Protein AF-A0A356YT52-F1 (afdb_monomer_lite)

pLDDT: mean 81.96, std 12.25, range [42.03, 93.88]

Structure (mmCIF, N/CA/C/O backbone):
data_AF-A0A356YT52-F1
#
_entry.id   AF-A0A356YT52-F1
#
loop_
_atom_site.group_PDB
_atom_site.id
_atom_site.type_symbol
_atom_site.label_atom_id
_atom_site.label_alt_id
_atom_site.label_comp_id
_atom_site.label_asym_id
_atom_site.label_entity_id
_atom_site.label_seq_id
_atom_site.pdbx_PDB_ins_code
_atom_site.Cartn_x
_atom_site.Cartn_y
_atom_site.Cartn_z
_atom_site.occupancy
_atom_site.B_iso_or_equiv
_atom_site.auth_seq_id
_atom_site.auth_comp_id
_atom_site.auth_asym_id
_atom_site.auth_atom_id
_atom_site.pdbx_PDB_model_num
ATOM 1 N N . MET A 1 1 ? 28.378 4.889 -8.875 1.00 49.50 1 MET A N 1
ATOM 2 C CA . MET A 1 1 ? 27.540 5.429 -9.969 1.00 49.50 1 MET A CA 1
ATOM 3 C C . MET A 1 1 ? 26.083 5.187 -9.619 1.00 49.50 1 MET A C 1
ATOM 5 O O . MET A 1 1 ? 25.750 4.057 -9.292 1.00 49.50 1 MET A O 1
ATOM 9 N N . VAL A 1 2 ? 25.239 6.220 -9.648 1.00 62.56 2 VAL A N 1
ATOM 10 C CA . VAL A 1 2 ? 23.780 6.068 -9.522 1.00 62.56 2 VAL A CA 1
ATOM 11 C C . VAL A 1 2 ? 23.253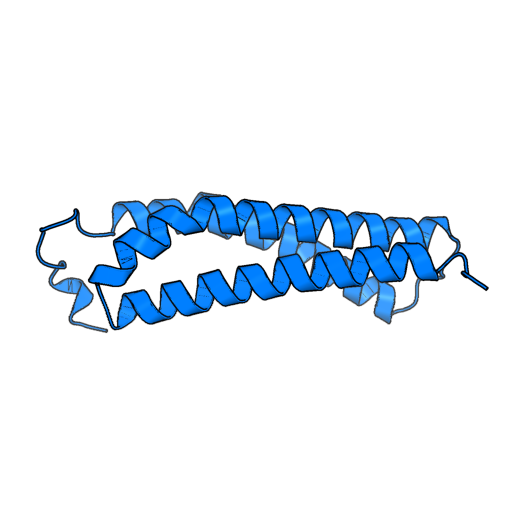 5.725 -10.914 1.00 62.56 2 VAL A C 1
ATOM 13 O O . VAL A 1 2 ? 23.441 6.507 -11.842 1.00 62.56 2 VAL A O 1
ATOM 16 N N . THR A 1 3 ? 22.663 4.545 -11.094 1.00 76.00 3 THR A N 1
ATOM 17 C CA . THR A 1 3 ? 22.051 4.162 -12.379 1.00 76.00 3 THR A CA 1
ATOM 18 C C . THR A 1 3 ? 20.643 4.745 -12.482 1.00 76.00 3 THR A C 1
ATOM 20 O O . THR A 1 3 ? 20.014 5.025 -11.459 1.00 76.00 3 THR A O 1
ATOM 23 N N . VAL A 1 4 ? 20.099 4.872 -13.700 1.00 77.06 4 VAL A N 1
ATOM 24 C CA . VAL A 1 4 ? 18.727 5.381 -13.927 1.00 77.06 4 VAL A CA 1
ATOM 25 C C . VAL A 1 4 ? 17.658 4.572 -13.168 1.00 77.06 4 VAL A C 1
ATOM 27 O O . VAL A 1 4 ? 16.593 5.080 -12.837 1.00 77.06 4 VAL A O 1
ATOM 30 N N . TYR A 1 5 ? 17.979 3.327 -12.806 1.00 80.12 5 TYR A N 1
ATOM 31 C CA . TYR A 1 5 ? 17.117 2.419 -12.051 1.00 80.12 5 TYR A CA 1
ATOM 32 C C . TYR A 1 5 ? 17.222 2.568 -10.526 1.00 80.12 5 TYR A C 1
ATOM 34 O O . TYR A 1 5 ? 16.339 2.093 -9.811 1.00 80.12 5 TYR A O 1
ATOM 42 N N . THR A 1 6 ? 18.265 3.235 -10.020 1.00 84.69 6 THR A N 1
ATOM 43 C CA . THR A 1 6 ? 18.532 3.353 -8.575 1.00 84.69 6 THR A CA 1
ATOM 44 C C . THR A 1 6 ? 17.498 4.247 -7.886 1.00 84.69 6 THR A C 1
ATOM 46 O O . THR A 1 6 ? 16.964 3.881 -6.843 1.00 84.69 6 THR A O 1
ATOM 49 N N . LEU A 1 7 ? 17.164 5.397 -8.484 1.00 86.00 7 LEU A N 1
ATOM 50 C CA . LEU A 1 7 ? 16.197 6.344 -7.915 1.00 86.00 7 LEU A CA 1
ATOM 51 C C . LEU A 1 7 ? 14.774 5.766 -7.831 1.00 86.00 7 LEU A C 1
ATOM 53 O O . LEU A 1 7 ? 14.211 5.767 -6.733 1.00 86.00 7 LEU A O 1
ATOM 57 N N . PRO A 1 8 ? 14.189 5.209 -8.913 1.00 85.94 8 PRO A N 1
ATOM 58 C CA . PRO A 1 8 ? 12.884 4.568 -8.807 1.00 85.94 8 PRO A CA 1
ATOM 59 C C . PRO A 1 8 ? 12.907 3.373 -7.848 1.00 85.94 8 PRO A C 1
ATOM 61 O O . PRO A 1 8 ? 11.927 3.160 -7.144 1.00 85.94 8 PRO A O 1
ATOM 64 N N . GLY A 1 9 ? 14.025 2.639 -7.750 1.00 87.12 9 GLY A N 1
ATOM 65 C CA . GLY A 1 9 ? 14.193 1.557 -6.776 1.00 87.12 9 GLY A CA 1
ATOM 66 C C . GLY A 1 9 ? 14.139 2.020 -5.320 1.00 87.12 9 GLY A C 1
ATOM 67 O O . GLY A 1 9 ? 13.452 1.395 -4.512 1.00 87.12 9 GLY A O 1
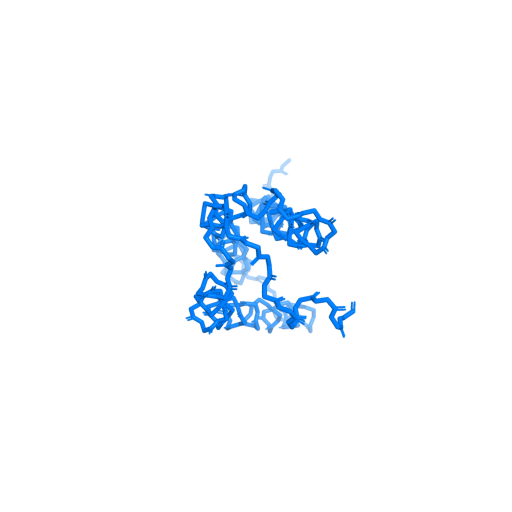ATOM 68 N N . LEU A 1 10 ? 14.784 3.141 -4.988 1.00 91.44 10 LEU A N 1
ATOM 69 C CA . LEU A 1 10 ? 14.710 3.735 -3.648 1.00 91.44 10 LEU A CA 1
ATOM 70 C C . LEU A 1 10 ? 13.289 4.191 -3.311 1.00 91.44 10 LEU A C 1
ATOM 72 O O . LEU A 1 10 ? 12.761 3.827 -2.261 1.00 91.44 10 LEU A O 1
ATOM 76 N N . PHE A 1 11 ? 12.638 4.928 -4.216 1.00 91.75 11 PHE A N 1
ATOM 77 C CA . PHE A 1 11 ? 11.241 5.328 -4.026 1.00 91.75 11 PHE A CA 1
ATOM 78 C C . PHE A 1 11 ? 10.313 4.120 -3.904 1.00 91.75 11 PHE A C 1
ATOM 80 O O . PHE A 1 11 ? 9.388 4.131 -3.095 1.00 91.75 11 PHE A O 1
ATOM 87 N N . HIS A 1 12 ? 10.578 3.055 -4.658 1.00 91.19 12 HIS A N 1
ATOM 88 C CA . HIS A 1 12 ? 9.804 1.829 -4.575 1.00 91.19 12 HIS A CA 1
ATOM 89 C C . HIS A 1 12 ? 9.939 1.161 -3.202 1.00 91.19 12 HIS A C 1
ATOM 91 O O . HIS A 1 12 ? 8.928 0.825 -2.591 1.00 91.19 12 HIS A O 1
ATOM 97 N N . LEU A 1 13 ? 11.166 1.019 -2.691 1.00 93.50 13 LEU A N 1
ATOM 98 C CA . LEU A 1 13 ? 11.440 0.441 -1.371 1.00 93.50 13 LEU A CA 1
ATOM 99 C C . LEU A 1 13 ? 10.826 1.260 -0.234 1.00 93.50 13 LEU A C 1
ATOM 101 O O . LEU A 1 13 ? 10.224 0.687 0.675 1.00 93.50 13 LEU A O 1
ATOM 105 N N . ILE A 1 14 ? 10.940 2.588 -0.294 1.00 93.31 14 ILE A N 1
ATOM 106 C CA . ILE A 1 14 ? 10.315 3.487 0.685 1.00 93.31 14 ILE A CA 1
ATOM 107 C C . ILE A 1 14 ? 8.794 3.335 0.633 1.00 93.31 14 ILE A C 1
ATOM 109 O O . ILE A 1 14 ? 8.162 3.125 1.666 1.00 93.31 14 ILE A O 1
ATOM 113 N N . GLY A 1 15 ? 8.206 3.382 -0.565 1.00 92.69 15 GLY A N 1
ATOM 114 C CA . GLY A 1 15 ? 6.765 3.239 -0.750 1.00 92.69 15 GLY A CA 1
ATOM 115 C C . GLY A 1 15 ? 6.243 1.902 -0.233 1.00 92.69 15 GLY A C 1
ATOM 116 O O . GLY A 1 15 ? 5.248 1.870 0.489 1.00 92.69 15 GLY A O 1
ATOM 117 N N . LEU A 1 16 ? 6.953 0.813 -0.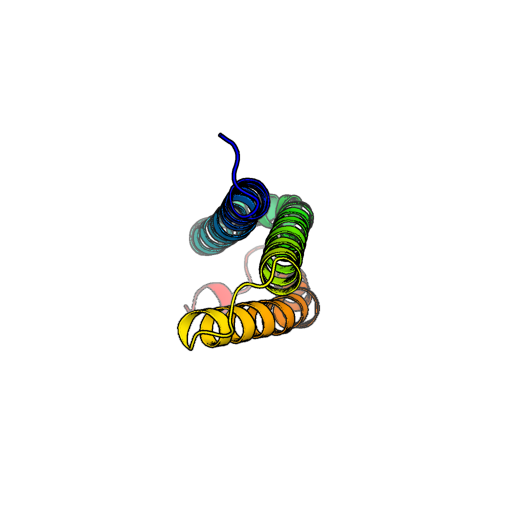541 1.00 91.69 16 LEU A N 1
ATOM 118 C CA . LEU A 1 16 ? 6.641 -0.535 -0.068 1.00 91.69 16 LEU A CA 1
ATOM 119 C C . LEU A 1 16 ? 6.710 -0.621 1.456 1.00 91.69 16 LEU A C 1
ATOM 121 O O . LEU A 1 16 ? 5.777 -1.120 2.080 1.00 91.69 16 LEU A O 1
ATOM 125 N N . SER A 1 17 ? 7.774 -0.090 2.055 1.00 93.88 17 SER A N 1
ATOM 126 C CA . SER A 1 17 ? 7.964 -0.113 3.508 1.00 93.88 17 SER A CA 1
ATOM 127 C C . SER A 1 17 ? 6.878 0.686 4.231 1.00 93.88 17 SER A C 1
ATOM 129 O O . SER A 1 17 ? 6.330 0.218 5.228 1.00 93.88 17 SER A O 1
ATOM 131 N N . LEU A 1 18 ? 6.509 1.859 3.701 1.00 91.94 18 LEU A N 1
ATOM 132 C CA . LEU A 1 18 ? 5.425 2.681 4.238 1.00 91.94 18 LEU A CA 1
ATOM 133 C C . LEU A 1 18 ? 4.071 1.981 4.118 1.00 91.94 18 LEU A C 1
ATOM 135 O O . LEU A 1 18 ? 3.350 1.894 5.111 1.00 91.94 18 LEU A O 1
ATOM 139 N N . ALA A 1 19 ? 3.735 1.465 2.933 1.00 90.38 19 ALA A N 1
ATOM 140 C CA . ALA A 1 19 ? 2.445 0.831 2.687 1.00 90.38 19 ALA A CA 1
ATOM 141 C C . ALA A 1 19 ? 2.282 -0.464 3.493 1.00 90.38 19 ALA A C 1
ATOM 143 O O . ALA A 1 19 ? 1.313 -0.607 4.239 1.00 90.38 19 ALA A O 1
ATOM 144 N N . VAL A 1 20 ? 3.246 -1.384 3.397 1.00 91.62 20 VAL A N 1
ATOM 145 C CA . VAL A 1 20 ? 3.188 -2.693 4.068 1.00 91.62 20 VAL A CA 1
ATOM 146 C C . VAL A 1 20 ? 3.346 -2.542 5.579 1.00 91.62 20 VAL A C 1
ATOM 148 O O . VAL A 1 20 ? 2.585 -3.150 6.333 1.00 91.62 20 VAL A O 1
ATOM 151 N N . GLY A 1 21 ? 4.274 -1.697 6.039 1.00 91.75 21 GLY A N 1
ATOM 152 C CA . GLY A 1 21 ? 4.477 -1.439 7.465 1.00 91.75 21 GLY A CA 1
ATOM 153 C C . GLY A 1 21 ? 3.228 -0.850 8.119 1.00 91.75 21 GLY A C 1
ATOM 154 O O . GLY A 1 21 ? 2.748 -1.364 9.128 1.00 91.75 21 GLY A O 1
ATOM 155 N N . SER A 1 22 ? 2.631 0.167 7.495 1.00 91.88 22 SER A N 1
ATOM 156 C CA . SER A 1 22 ? 1.407 0.802 7.999 1.00 91.88 22 SER A CA 1
ATOM 157 C C . SER A 1 22 ? 0.200 -0.140 7.957 1.00 91.88 22 SER A C 1
ATOM 159 O O . SER A 1 22 ? -0.575 -0.188 8.914 1.00 91.88 22 SER A O 1
ATOM 161 N N . ALA A 1 23 ? 0.057 -0.940 6.895 1.00 89.88 23 ALA A N 1
ATOM 162 C CA . ALA A 1 23 ? -0.987 -1.962 6.809 1.00 89.88 23 ALA A CA 1
ATOM 163 C C . ALA A 1 23 ? -0.841 -3.018 7.915 1.00 89.88 23 ALA A C 1
ATOM 165 O O . ALA A 1 23 ? -1.827 -3.378 8.558 1.00 89.88 23 ALA A O 1
ATOM 166 N N . THR A 1 24 ? 0.390 -3.451 8.196 1.00 92.81 24 THR A N 1
ATOM 167 C CA . THR A 1 24 ? 0.692 -4.388 9.288 1.00 92.81 24 THR A CA 1
ATOM 168 C C . THR A 1 24 ? 0.276 -3.810 10.636 1.00 92.81 24 THR A C 1
ATOM 170 O O . THR A 1 24 ? -0.407 -4.483 11.403 1.00 92.81 24 THR A O 1
ATOM 173 N N . VAL A 1 25 ? 0.604 -2.543 10.908 1.00 91.75 25 VAL A N 1
ATOM 174 C CA . VAL A 1 25 ? 0.185 -1.862 12.144 1.00 91.75 25 VAL A CA 1
ATOM 175 C C . VAL A 1 25 ? -1.343 -1.832 12.272 1.00 91.75 25 VAL A C 1
ATOM 177 O O . VAL A 1 25 ? -1.868 -2.177 13.331 1.00 91.75 25 VAL A O 1
ATOM 180 N N . LYS A 1 26 ? -2.069 -1.484 11.198 1.00 88.56 26 LYS A N 1
ATOM 181 C CA . LYS A 1 26 ? -3.545 -1.463 11.194 1.00 88.56 26 LYS A CA 1
ATOM 182 C C . LYS A 1 26 ? -4.127 -2.853 11.491 1.00 88.56 26 LYS A C 1
ATOM 184 O O . LYS A 1 26 ? -5.054 -2.953 12.290 1.00 88.56 26 LYS A O 1
ATOM 189 N N . LEU A 1 27 ? -3.555 -3.916 10.918 1.00 89.31 27 LEU A N 1
ATOM 190 C CA . LEU A 1 27 ? -3.976 -5.301 11.165 1.00 89.31 27 LEU A CA 1
ATOM 191 C C . LEU A 1 27 ? -3.677 -5.773 12.590 1.00 89.31 27 LEU A C 1
ATOM 193 O O . LEU A 1 27 ? -4.540 -6.378 13.219 1.00 89.31 27 LEU A O 1
ATOM 197 N N . VAL A 1 28 ? -2.488 -5.477 13.119 1.00 91.69 28 VAL A N 1
ATOM 198 C CA . VAL A 1 28 ? -2.114 -5.841 14.495 1.00 91.69 28 VAL A CA 1
ATOM 199 C C . VAL A 1 28 ? -3.045 -5.167 15.499 1.00 91.69 28 VAL A C 1
ATOM 201 O O . VAL A 1 28 ? -3.527 -5.815 16.425 1.00 91.69 28 VAL A O 1
ATOM 204 N N . LEU A 1 29 ? -3.355 -3.884 15.302 1.00 88.25 29 LEU A N 1
ATOM 205 C CA . LEU A 1 29 ? -4.287 -3.165 16.171 1.00 88.25 29 LEU A CA 1
ATOM 206 C C . LEU A 1 29 ? -5.709 -3.698 16.058 1.00 88.25 29 LEU A C 1
ATOM 208 O O . LEU A 1 29 ? -6.373 -3.849 17.080 1.00 88.25 29 LEU A O 1
ATOM 212 N N . LEU A 1 30 ? -6.161 -4.016 14.844 1.00 86.75 30 LEU A N 1
ATOM 213 C CA . LEU A 1 30 ? -7.465 -4.635 14.633 1.00 86.75 30 LEU A CA 1
ATOM 214 C C . LEU A 1 30 ? -7.551 -5.998 15.334 1.00 86.75 30 LEU A C 1
ATOM 216 O O . LEU A 1 30 ? -8.520 -6.261 16.038 1.00 86.75 30 LEU A O 1
ATOM 220 N N . SER A 1 31 ? -6.517 -6.832 15.205 1.00 87.81 31 SER A N 1
ATOM 221 C CA . SER A 1 31 ? -6.434 -8.117 15.905 1.00 87.81 31 SER A CA 1
ATOM 222 C C . SER A 1 31 ? -6.436 -7.928 17.420 1.00 87.81 31 SER A C 1
ATOM 224 O O . SER A 1 31 ? -7.098 -8.683 18.127 1.00 87.81 31 SER A O 1
ATOM 226 N N . LYS A 1 32 ? -5.735 -6.907 17.927 1.00 87.38 32 LYS A N 1
ATOM 227 C CA . LYS A 1 32 ? -5.722 -6.587 19.356 1.00 87.38 32 LYS A CA 1
ATOM 228 C C . LYS A 1 32 ? -7.103 -6.156 19.858 1.00 87.38 32 LYS A C 1
ATOM 230 O O . LYS A 1 32 ? -7.484 -6.561 20.948 1.00 87.38 32 LYS A O 1
ATOM 235 N N . CYS A 1 33 ? -7.880 -5.422 19.057 1.00 83.81 33 CYS A N 1
ATOM 236 C CA . CYS A 1 33 ? -9.253 -5.032 19.406 1.00 83.81 33 CYS A CA 1
ATOM 237 C C . CYS A 1 33 ? -10.190 -6.230 19.626 1.00 83.81 33 CYS A C 1
ATOM 239 O O . CYS A 1 33 ? -11.207 -6.077 20.299 1.00 83.81 33 CYS A O 1
ATOM 241 N N . ASN A 1 34 ? -9.863 -7.403 19.071 1.00 81.50 34 ASN A N 1
ATOM 242 C CA . ASN A 1 34 ? -10.636 -8.625 19.286 1.00 81.50 34 ASN A CA 1
ATOM 243 C C . ASN A 1 34 ? -10.417 -9.224 20.687 1.00 81.50 34 ASN A C 1
ATOM 245 O O . ASN A 1 34 ? -11.297 -9.890 21.214 1.00 81.50 34 ASN A O 1
ATOM 249 N N . SER A 1 35 ? -9.247 -8.995 21.292 1.00 83.31 35 SER A N 1
ATOM 250 C CA . SER A 1 35 ? -8.900 -9.511 22.626 1.00 83.31 35 SER A CA 1
ATOM 251 C C . SER A 1 35 ? -8.980 -8.447 23.724 1.00 83.31 35 SER A C 1
ATOM 253 O O . SER A 1 35 ? -9.117 -8.790 24.894 1.00 83.31 35 SER A O 1
ATOM 255 N N . ASP A 1 36 ? -8.879 -7.167 23.364 1.00 82.44 36 ASP A N 1
ATOM 256 C CA . ASP A 1 36 ? -8.843 -6.029 24.279 1.00 82.44 36 ASP A CA 1
ATOM 257 C C . ASP A 1 36 ? -9.708 -4.880 23.735 1.00 82.44 36 ASP A C 1
ATOM 259 O O . ASP A 1 36 ? -9.327 -4.155 22.808 1.00 82.44 36 ASP A O 1
ATOM 263 N N . HIS A 1 37 ? -10.886 -4.701 24.334 1.00 76.81 37 HIS A N 1
ATOM 264 C CA . HIS A 1 37 ? -11.845 -3.680 23.920 1.00 76.81 37 HIS A CA 1
ATOM 265 C C . HIS A 1 37 ? -11.379 -2.242 24.208 1.00 76.81 37 HIS A C 1
ATOM 267 O O . HIS A 1 37 ? -11.843 -1.322 23.530 1.00 76.81 37 HIS A O 1
ATOM 273 N N . GLU A 1 38 ? -10.438 -2.007 25.131 1.00 81.25 38 GLU A N 1
ATOM 274 C CA . GLU A 1 38 ? -9.914 -0.652 25.377 1.00 81.25 38 GLU A CA 1
ATOM 275 C C . GLU A 1 38 ? -9.084 -0.144 24.185 1.00 81.25 38 GLU A C 1
ATOM 277 O O . GLU A 1 38 ? -9.090 1.051 23.853 1.00 81.25 38 GLU A O 1
ATOM 282 N N . SER A 1 39 ? -8.449 -1.072 23.459 1.00 82.38 39 SER A N 1
ATOM 283 C CA . SER A 1 39 ? -7.651 -0.786 22.262 1.00 82.38 39 SER A CA 1
ATOM 284 C C . SER A 1 39 ? -8.483 -0.270 21.071 1.00 82.38 39 SER A C 1
ATOM 286 O O . SER A 1 39 ? -7.916 0.344 20.161 1.00 82.38 39 SER A O 1
ATOM 288 N N . VAL A 1 40 ? -9.816 -0.421 21.088 1.00 83.00 40 VAL A N 1
ATOM 289 C CA . VAL A 1 40 ? -10.727 0.050 20.020 1.00 83.00 40 VAL A CA 1
ATOM 290 C C . VAL A 1 40 ? -10.645 1.566 19.834 1.00 83.00 40 VAL A C 1
ATOM 292 O O . VAL A 1 40 ? -10.566 2.058 18.706 1.00 83.00 40 VAL A O 1
ATOM 295 N N . SER A 1 41 ? -10.602 2.319 20.935 1.00 81.56 41 SER A N 1
ATOM 296 C CA . SER A 1 41 ? -10.492 3.784 20.901 1.00 81.56 41 SER A CA 1
ATOM 297 C C . SER A 1 41 ? -9.191 4.243 20.226 1.00 81.56 41 SER A C 1
ATOM 299 O O . SER A 1 41 ? -9.186 5.174 19.414 1.00 81.56 41 SER A O 1
ATOM 301 N N . THR A 1 42 ? -8.095 3.529 20.502 1.00 87.00 42 THR A N 1
ATOM 302 C CA . THR A 1 42 ? -6.784 3.764 19.895 1.00 87.00 42 THR A CA 1
ATOM 303 C C . THR A 1 42 ? -6.826 3.441 18.407 1.00 87.00 42 THR A C 1
ATOM 305 O O . THR A 1 42 ? -6.430 4.285 17.603 1.00 87.00 42 THR A O 1
ATOM 308 N N . PHE A 1 43 ? -7.369 2.279 18.027 1.00 86.44 43 PHE A N 1
ATOM 309 C CA . PHE A 1 43 ? -7.520 1.871 16.628 1.00 86.44 43 PHE A CA 1
ATOM 310 C C . PHE A 1 43 ? -8.287 2.913 15.809 1.00 86.44 43 PHE A C 1
ATOM 312 O O . PHE A 1 43 ? -7.778 3.374 14.789 1.00 86.44 43 PHE A O 1
ATOM 319 N N . ILE A 1 44 ? -9.458 3.360 16.275 1.00 85.50 44 ILE A N 1
ATOM 320 C CA . ILE A 1 44 ? -10.271 4.356 15.557 1.00 85.50 44 ILE A CA 1
ATOM 321 C C . ILE A 1 44 ? -9.501 5.671 15.379 1.00 85.50 44 ILE A C 1
ATOM 323 O O . ILE A 1 44 ? -9.522 6.263 14.295 1.00 85.50 44 ILE A O 1
ATOM 327 N N . ARG A 1 45 ? -8.787 6.123 16.420 1.00 87.12 45 ARG A N 1
ATOM 328 C CA . ARG A 1 45 ? -8.013 7.372 16.379 1.00 87.12 45 ARG A CA 1
ATOM 329 C C . ARG A 1 45 ? -6.900 7.324 15.335 1.00 87.12 45 ARG A C 1
ATOM 331 O O . ARG A 1 45 ? -6.670 8.324 14.653 1.00 87.12 45 ARG A O 1
ATOM 338 N N . ILE A 1 46 ? -6.207 6.192 15.218 1.00 88.62 46 ILE A N 1
ATOM 339 C CA . ILE A 1 46 ? -5.029 6.087 14.349 1.00 88.62 46 ILE A CA 1
ATOM 340 C C . ILE A 1 46 ? -5.315 5.457 12.984 1.00 88.62 46 ILE A C 1
ATOM 342 O O . ILE A 1 46 ? -4.506 5.617 12.075 1.00 88.62 46 ILE A O 1
ATOM 346 N N . SER A 1 47 ? -6.475 4.827 12.786 1.00 86.75 47 SER A N 1
ATOM 347 C CA . SER A 1 47 ? -6.836 4.181 11.518 1.00 86.75 47 SER A CA 1
ATOM 348 C C . SER A 1 47 ? -6.780 5.158 10.339 1.00 86.75 47 SER A C 1
ATOM 350 O O . SER A 1 47 ? -6.079 4.911 9.360 1.00 86.75 47 SER A O 1
ATOM 352 N N . LYS A 1 48 ? -7.415 6.335 10.462 1.00 86.62 48 LYS A N 1
ATOM 353 C CA . LYS A 1 48 ? -7.411 7.368 9.408 1.00 86.62 48 LYS A CA 1
ATOM 354 C C . LYS A 1 48 ? -6.009 7.864 9.019 1.00 86.62 48 LYS A C 1
ATOM 356 O O . LYS A 1 48 ? -5.719 7.895 7.822 1.00 86.62 48 LYS A O 1
ATOM 361 N N . PRO A 1 49 ? -5.137 8.303 9.950 1.00 91.00 49 PRO A N 1
ATOM 362 C CA . PRO A 1 49 ? -3.790 8.728 9.577 1.00 91.00 49 PRO A CA 1
ATOM 363 C C . PRO A 1 49 ? -2.945 7.573 9.022 1.00 91.00 49 PRO A C 1
ATOM 365 O O . PRO A 1 49 ? -2.235 7.784 8.043 1.00 91.00 49 PRO A O 1
ATOM 368 N N . VAL A 1 50 ? -3.070 6.357 9.564 1.00 90.44 50 VAL A N 1
ATOM 369 C CA . VAL A 1 50 ? -2.371 5.169 9.042 1.00 90.44 50 VAL A CA 1
ATOM 370 C C . VAL A 1 50 ? -2.813 4.860 7.609 1.00 90.44 50 VAL A C 1
ATOM 372 O O . VAL A 1 50 ? -1.964 4.682 6.739 1.00 90.44 50 VAL A O 1
ATOM 375 N N . THR A 1 51 ? -4.114 4.912 7.314 1.00 89.56 51 THR A N 1
ATOM 376 C CA . THR A 1 51 ? -4.649 4.788 5.949 1.00 89.56 51 THR A CA 1
ATOM 377 C C . THR A 1 51 ? -4.033 5.815 4.994 1.00 89.56 51 THR A C 1
ATOM 379 O O . THR A 1 51 ? -3.641 5.460 3.884 1.00 89.56 51 THR A O 1
ATOM 382 N N . LYS A 1 52 ? -3.867 7.079 5.409 1.00 90.25 52 LYS A N 1
ATOM 383 C CA . LYS A 1 52 ? -3.208 8.094 4.564 1.00 90.25 52 LYS A CA 1
ATOM 384 C C . LYS A 1 52 ? -1.756 7.732 4.234 1.00 90.25 52 LYS A C 1
ATOM 386 O O . LYS A 1 52 ? -1.322 7.986 3.113 1.00 90.25 52 LYS A O 1
ATOM 391 N N . ILE A 1 53 ? -1.022 7.134 5.177 1.00 92.38 53 ILE A N 1
ATOM 392 C CA . ILE A 1 53 ? 0.354 6.661 4.950 1.00 92.38 53 ILE A CA 1
ATOM 393 C C . ILE A 1 53 ? 0.365 5.453 4.001 1.00 92.38 53 ILE A C 1
ATOM 395 O O . ILE A 1 53 ? 1.229 5.357 3.131 1.00 92.38 53 ILE A O 1
ATOM 399 N N . ILE A 1 54 ? -0.618 4.555 4.114 1.00 91.06 54 ILE A N 1
ATOM 400 C CA . ILE A 1 54 ? -0.774 3.437 3.173 1.00 91.06 54 ILE A CA 1
ATOM 401 C C . ILE A 1 54 ? -0.976 3.971 1.750 1.00 91.06 54 ILE A C 1
ATOM 403 O O . ILE A 1 54 ? -0.274 3.547 0.830 1.00 91.06 54 ILE A O 1
ATOM 407 N N . PHE A 1 55 ? -1.873 4.945 1.570 1.00 91.00 55 PHE A N 1
ATOM 408 C CA . PHE A 1 55 ? -2.108 5.569 0.266 1.00 91.00 55 PHE A CA 1
ATOM 409 C C . PHE A 1 55 ? -0.887 6.315 -0.271 1.00 91.00 55 PHE A C 1
ATOM 411 O O . PHE A 1 55 ? -0.585 6.197 -1.458 1.00 91.00 55 PHE A O 1
ATOM 418 N N . SER A 1 56 ? -0.154 7.052 0.568 1.00 91.88 56 SER A N 1
ATOM 419 C CA . SER A 1 56 ? 1.063 7.733 0.110 1.00 91.88 56 SER A CA 1
ATOM 420 C C . SER A 1 56 ? 2.135 6.732 -0.335 1.00 91.88 56 SER A C 1
ATOM 422 O O . SER A 1 56 ? 2.744 6.924 -1.390 1.00 91.88 56 SER A O 1
ATOM 424 N N . GLY A 1 57 ? 2.303 5.623 0.393 1.00 92.12 57 GLY A N 1
ATOM 425 C CA . GLY A 1 57 ? 3.176 4.518 -0.004 1.00 92.12 57 GLY A CA 1
ATOM 426 C C . GLY A 1 57 ? 2.755 3.882 -1.334 1.00 92.12 57 GLY A C 1
ATOM 427 O O . GLY A 1 57 ? 3.592 3.688 -2.217 1.00 92.12 57 GLY A O 1
ATOM 428 N N . LEU A 1 58 ? 1.454 3.641 -1.525 1.00 91.62 58 LEU A N 1
ATOM 429 C CA . LEU A 1 58 ? 0.880 3.128 -2.778 1.00 91.62 58 LEU A CA 1
ATOM 430 C C . LEU A 1 58 ? 1.129 4.054 -3.971 1.00 91.62 58 LEU A C 1
ATOM 432 O O . LEU A 1 58 ? 1.499 3.581 -5.050 1.00 91.62 58 LEU A O 1
ATOM 436 N N . ILE A 1 59 ? 0.974 5.366 -3.786 1.00 92.81 59 ILE A N 1
ATOM 437 C CA . ILE A 1 59 ? 1.285 6.361 -4.819 1.00 92.81 59 ILE A CA 1
ATOM 438 C C . ILE A 1 59 ? 2.769 6.274 -5.191 1.00 92.81 59 ILE A C 1
ATOM 440 O O . ILE A 1 59 ? 3.095 6.183 -6.374 1.00 92.81 59 ILE A O 1
ATOM 444 N N . LEU A 1 60 ? 3.669 6.207 -4.207 1.00 92.00 60 LEU A N 1
ATOM 445 C CA . LEU A 1 60 ? 5.114 6.092 -4.440 1.00 92.00 60 LEU A CA 1
ATOM 446 C C . LEU A 1 60 ? 5.483 4.803 -5.202 1.00 92.00 60 LEU A C 1
ATOM 448 O O . LEU A 1 60 ? 6.280 4.827 -6.144 1.00 92.00 60 LEU A O 1
ATOM 452 N N . ILE A 1 61 ? 4.867 3.675 -4.840 1.00 91.19 61 ILE A N 1
ATOM 453 C CA . ILE A 1 61 ? 5.018 2.383 -5.530 1.00 91.19 61 ILE A CA 1
ATOM 454 C C . ILE A 1 61 ? 4.539 2.467 -6.985 1.00 91.19 61 ILE A C 1
ATOM 456 O O . ILE A 1 61 ? 5.179 1.916 -7.885 1.00 91.19 61 ILE A O 1
ATOM 460 N N . THR A 1 62 ? 3.426 3.159 -7.214 1.00 90.56 62 THR A N 1
ATOM 461 C CA . THR A 1 62 ? 2.827 3.314 -8.544 1.00 90.56 62 THR A CA 1
ATOM 462 C C . THR A 1 62 ? 3.707 4.198 -9.424 1.00 90.56 62 THR A C 1
ATOM 464 O O . THR A 1 62 ? 4.087 3.791 -10.520 1.00 90.56 62 THR A O 1
ATOM 467 N N . LEU A 1 63 ? 4.115 5.365 -8.914 1.00 91.31 63 LEU A N 1
ATOM 468 C CA . LEU A 1 63 ? 4.990 6.300 -9.624 1.00 91.31 63 LEU A CA 1
ATOM 469 C C . LEU A 1 63 ? 6.363 5.691 -9.920 1.00 91.31 63 LEU A C 1
ATOM 471 O O . LEU A 1 63 ? 6.882 5.877 -11.016 1.00 91.31 63 LEU A O 1
ATOM 475 N N . SER A 1 64 ? 6.935 4.918 -8.994 1.00 90.00 64 SER A N 1
ATOM 476 C CA . SER A 1 64 ? 8.194 4.199 -9.249 1.00 90.00 64 SER A CA 1
ATOM 477 C C . SER A 1 64 ? 8.043 3.105 -10.311 1.00 90.00 64 SER A C 1
ATOM 479 O O . SER A 1 64 ? 8.936 2.939 -11.140 1.00 90.00 64 SER A O 1
ATOM 481 N N . GLY A 1 65 ? 6.910 2.393 -10.344 1.00 86.69 65 GLY A N 1
ATOM 482 C CA . GLY A 1 65 ? 6.596 1.429 -11.403 1.00 86.69 65 GLY A CA 1
ATOM 483 C C . GLY A 1 65 ? 6.476 2.082 -12.782 1.00 86.69 65 GLY A C 1
ATOM 484 O O . GLY A 1 65 ? 7.084 1.606 -13.739 1.00 86.69 65 GLY A O 1
ATOM 485 N N . ILE A 1 66 ? 5.760 3.207 -12.867 1.00 88.19 66 ILE A N 1
ATOM 486 C CA . ILE A 1 66 ? 5.664 4.019 -14.090 1.00 88.19 66 ILE A CA 1
ATOM 487 C C . ILE A 1 66 ? 7.046 4.560 -14.482 1.00 88.19 66 ILE A C 1
ATOM 489 O O . ILE A 1 66 ? 7.416 4.515 -15.651 1.00 88.19 66 ILE A O 1
ATOM 493 N N . GLY A 1 67 ? 7.841 5.006 -13.507 1.00 86.75 67 GLY A N 1
ATOM 494 C CA . GLY A 1 67 ? 9.204 5.485 -13.727 1.00 86.75 67 GLY A CA 1
ATOM 495 C C . GLY A 1 67 ? 10.108 4.434 -14.374 1.00 86.75 67 GLY A C 1
ATOM 496 O O . GLY A 1 67 ? 10.867 4.765 -15.280 1.00 86.75 67 GLY A O 1
ATOM 497 N N . TRP A 1 68 ? 9.990 3.161 -13.981 1.00 86.88 68 TRP A N 1
ATOM 498 C CA . TRP A 1 68 ? 10.704 2.073 -14.657 1.00 86.88 68 TRP A CA 1
ATOM 499 C C . TRP A 1 68 ? 10.247 1.870 -16.104 1.00 86.88 68 TRP A C 1
ATOM 501 O O . TRP A 1 68 ? 11.098 1.696 -16.973 1.00 86.88 68 TRP A O 1
ATOM 511 N N . LEU A 1 69 ? 8.944 1.954 -16.387 1.00 85.50 69 LEU A N 1
ATOM 512 C CA . LEU A 1 69 ? 8.430 1.857 -17.760 1.00 85.50 69 LEU A CA 1
ATOM 513 C C . LEU A 1 69 ? 8.956 2.993 -18.648 1.00 85.50 69 LEU A C 1
ATOM 515 O O . LEU A 1 69 ? 9.427 2.741 -19.754 1.00 85.50 69 LEU A O 1
ATOM 519 N N . ILE A 1 70 ? 8.937 4.232 -18.145 1.00 86.69 70 ILE A N 1
ATOM 520 C CA . ILE A 1 70 ? 9.444 5.409 -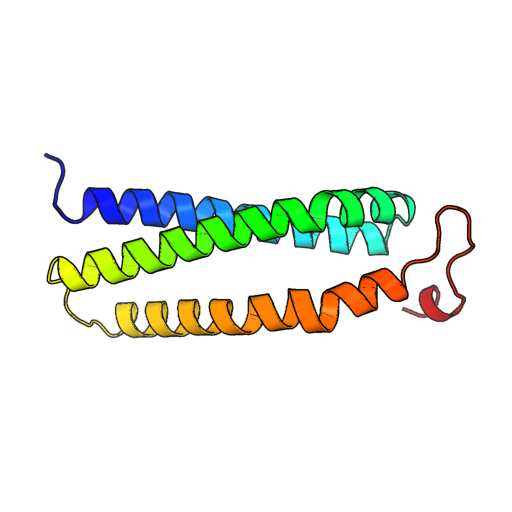18.870 1.00 86.69 70 ILE A CA 1
ATOM 521 C C . ILE A 1 70 ? 10.958 5.310 -19.101 1.00 86.69 70 ILE A C 1
ATOM 523 O O . ILE A 1 70 ? 11.443 5.699 -20.159 1.00 86.69 70 ILE A O 1
ATOM 527 N N . ALA A 1 71 ? 11.710 4.743 -18.153 1.00 86.25 71 ALA A N 1
ATOM 528 C CA . ALA A 1 71 ? 13.151 4.519 -18.285 1.00 86.25 71 ALA A CA 1
ATOM 529 C C . ALA A 1 71 ? 13.526 3.406 -19.290 1.00 86.25 71 ALA A C 1
ATOM 531 O O . ALA A 1 71 ? 14.705 3.080 -19.418 1.00 86.25 71 ALA A O 1
ATOM 532 N N . GLY A 1 72 ? 12.551 2.816 -19.991 1.00 84.38 72 GLY A N 1
ATOM 533 C CA . GLY A 1 72 ? 12.777 1.792 -21.012 1.00 84.38 72 GLY A CA 1
ATOM 534 C C . GLY A 1 72 ? 12.870 0.369 -20.462 1.00 84.38 72 GLY A C 1
ATOM 535 O O . GLY A 1 72 ? 13.336 -0.530 -21.164 1.00 84.38 72 GLY A O 1
ATOM 536 N N . TYR A 1 73 ? 12.433 0.133 -19.220 1.00 82.00 73 TYR A N 1
ATOM 537 C CA . TYR A 1 73 ? 12.394 -1.219 -18.668 1.00 82.00 73 TYR A CA 1
ATOM 538 C C . TYR A 1 73 ? 11.347 -2.053 -19.415 1.00 82.00 73 TYR A C 1
ATOM 540 O O . TYR A 1 73 ? 10.173 -1.691 -19.482 1.00 82.00 73 TYR A O 1
ATOM 548 N N . SER A 1 74 ? 11.777 -3.173 -19.995 1.00 84.62 74 SER A N 1
ATOM 549 C CA . SER A 1 74 ? 10.904 -4.023 -20.807 1.00 84.62 74 SER A CA 1
ATOM 550 C C . SER A 1 74 ? 9.784 -4.656 -19.976 1.00 84.62 74 SER A C 1
ATOM 552 O O . SER A 1 74 ? 9.968 -4.988 -18.802 1.00 84.62 74 SER A O 1
ATOM 554 N N . PHE A 1 75 ? 8.630 -4.885 -20.610 1.00 83.38 75 PHE A N 1
ATOM 555 C CA . PHE A 1 75 ? 7.524 -5.640 -20.022 1.00 83.38 75 PHE A CA 1
ATOM 556 C C . PHE A 1 75 ? 7.894 -7.116 -19.885 1.00 83.38 75 PHE A C 1
ATOM 558 O O . PHE A 1 75 ? 7.643 -7.936 -20.764 1.00 83.38 75 PHE A O 1
ATOM 565 N N . THR A 1 76 ? 8.502 -7.461 -18.758 1.00 86.94 76 THR A N 1
ATOM 566 C CA . THR A 1 76 ? 8.710 -8.854 -18.370 1.00 86.94 76 THR A CA 1
ATOM 567 C C . THR A 1 76 ? 7.434 -9.413 -17.730 1.00 86.94 76 THR A C 1
ATOM 569 O O . THR A 1 76 ? 6.660 -8.649 -17.141 1.00 86.94 76 THR A O 1
ATOM 572 N N . PRO A 1 77 ? 7.205 -10.740 -17.761 1.00 88.06 77 PRO A N 1
ATOM 573 C CA . PRO A 1 77 ? 6.078 -11.358 -17.056 1.00 88.06 77 PRO A CA 1
ATOM 574 C C . PRO A 1 77 ? 6.000 -10.941 -15.580 1.00 88.06 77 PRO A C 1
ATOM 576 O O . PRO A 1 77 ? 4.924 -10.668 -15.057 1.00 88.06 77 PRO A O 1
ATOM 579 N N . MET A 1 78 ? 7.155 -10.796 -14.923 1.00 83.06 78 MET A N 1
ATOM 580 C CA . MET A 1 78 ? 7.246 -10.358 -13.530 1.00 83.06 78 MET A CA 1
ATOM 581 C C . MET A 1 78 ? 6.784 -8.905 -13.331 1.00 83.06 78 MET A C 1
ATOM 583 O O . MET A 1 78 ? 6.114 -8.604 -12.342 1.00 83.06 78 MET A O 1
ATOM 587 N N . LEU A 1 79 ? 7.086 -8.008 -14.277 1.00 81.88 79 LEU A N 1
ATOM 588 C CA . LEU A 1 79 ? 6.601 -6.628 -14.243 1.00 81.88 79 LEU A CA 1
ATOM 589 C C . LEU A 1 79 ? 5.082 -6.563 -14.443 1.00 81.88 79 LEU A C 1
ATOM 591 O O . LEU A 1 79 ? 4.411 -5.809 -13.743 1.00 81.88 79 LEU A O 1
ATOM 595 N N . ILE A 1 80 ? 4.535 -7.382 -15.344 1.00 87.00 80 ILE A N 1
ATOM 596 C CA . ILE A 1 80 ? 3.085 -7.476 -15.569 1.00 87.00 80 ILE A CA 1
ATOM 597 C C . ILE A 1 80 ? 2.381 -7.939 -14.292 1.00 87.00 80 ILE A C 1
ATOM 599 O O . ILE A 1 80 ? 1.453 -7.273 -13.834 1.00 87.00 80 ILE A O 1
ATOM 603 N N . VAL A 1 81 ? 2.857 -9.024 -13.669 1.00 88.62 81 VAL A N 1
ATOM 604 C CA . VAL A 1 81 ? 2.311 -9.518 -12.393 1.00 88.62 81 VAL A CA 1
ATOM 605 C C . VAL A 1 81 ? 2.353 -8.426 -11.324 1.00 88.62 81 VAL A C 1
ATOM 607 O O . VAL A 1 81 ? 1.351 -8.190 -10.650 1.00 88.62 81 VAL A O 1
ATOM 610 N N . LYS A 1 82 ? 3.473 -7.702 -11.203 1.00 84.81 82 LYS A N 1
ATOM 611 C CA . LYS A 1 82 ? 3.586 -6.568 -10.276 1.00 84.81 82 LYS A CA 1
ATOM 612 C C . LYS A 1 82 ? 2.516 -5.504 -10.545 1.00 84.81 82 LYS A C 1
ATOM 614 O O . LYS A 1 82 ? 1.886 -5.039 -9.599 1.00 84.81 82 LYS A O 1
ATOM 619 N N . LEU A 1 83 ? 2.321 -5.096 -11.799 1.00 85.50 83 LEU A N 1
ATOM 620 C CA . LEU A 1 83 ? 1.338 -4.066 -12.156 1.00 85.50 83 LEU A CA 1
ATOM 621 C C . LEU A 1 83 ? -0.092 -4.515 -11.841 1.00 85.50 83 LEU A C 1
ATOM 623 O O . LEU A 1 83 ? -0.862 -3.733 -11.285 1.00 85.50 83 LEU A O 1
ATOM 627 N N . VAL A 1 84 ? -0.421 -5.780 -12.117 1.00 90.12 84 VAL A N 1
ATOM 628 C CA . VAL A 1 84 ? -1.719 -6.371 -11.760 1.00 90.12 84 VAL A CA 1
ATOM 629 C C . VAL A 1 84 ? -1.923 -6.355 -10.245 1.00 90.12 84 VAL A C 1
ATOM 631 O O . VAL A 1 84 ? -2.963 -5.893 -9.783 1.00 90.12 84 VAL A O 1
ATOM 634 N N . LEU A 1 85 ? -0.930 -6.784 -9.460 1.00 8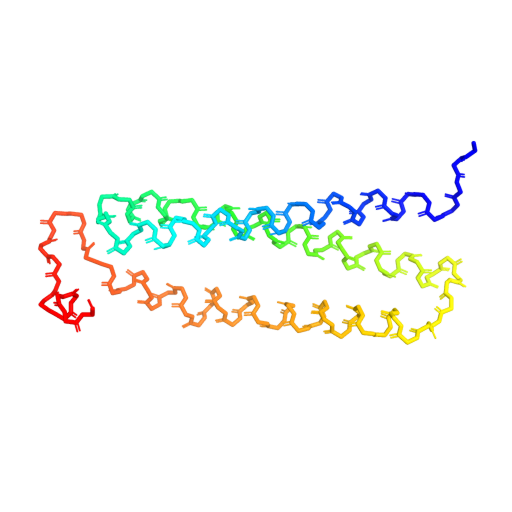7.44 85 LEU A N 1
ATOM 635 C CA . LEU A 1 85 ? -1.008 -6.758 -7.995 1.00 87.44 85 LEU A CA 1
ATOM 636 C C . LEU A 1 85 ? -1.215 -5.339 -7.457 1.00 87.44 85 LEU A C 1
ATOM 638 O O . LEU A 1 85 ? -2.081 -5.125 -6.612 1.00 87.44 85 LEU A O 1
ATOM 642 N N . VAL A 1 86 ? -0.466 -4.359 -7.968 1.00 87.94 86 VAL A N 1
ATOM 643 C CA . VAL A 1 86 ? -0.637 -2.950 -7.579 1.00 87.94 86 VAL A CA 1
ATOM 644 C C . VAL A 1 86 ? -2.043 -2.455 -7.932 1.00 87.94 86 VAL A C 1
ATOM 646 O O . VAL A 1 86 ? -2.676 -1.798 -7.107 1.00 87.94 86 VAL A O 1
ATOM 649 N N . GLY A 1 87 ? -2.558 -2.813 -9.112 1.00 88.44 87 GLY A N 1
ATOM 650 C CA . GLY A 1 87 ? -3.926 -2.499 -9.525 1.00 88.44 87 GLY A CA 1
ATOM 651 C C . GLY A 1 87 ? -4.980 -3.104 -8.595 1.00 88.44 87 GLY A C 1
ATOM 652 O O . GLY A 1 87 ? -5.900 -2.405 -8.175 1.00 88.44 87 GLY A O 1
ATOM 653 N N . LEU A 1 88 ? -4.816 -4.369 -8.198 1.00 90.75 88 LEU A N 1
ATOM 654 C CA . LEU A 1 88 ? -5.710 -5.026 -7.241 1.00 90.75 88 LEU A CA 1
ATOM 655 C C . LEU A 1 88 ? -5.722 -4.306 -5.891 1.00 90.75 88 LEU A C 1
ATOM 657 O O . LEU A 1 88 ? -6.795 -4.049 -5.350 1.00 90.75 88 LEU A O 1
ATOM 661 N N . VAL A 1 89 ? -4.556 -3.925 -5.362 1.00 87.94 89 VAL A N 1
ATOM 662 C CA . VAL A 1 89 ? -4.477 -3.192 -4.086 1.00 87.94 89 VAL A CA 1
ATOM 663 C C . VAL A 1 89 ? -5.156 -1.822 -4.190 1.00 87.94 89 VAL A C 1
ATOM 665 O O . VAL A 1 89 ? -5.869 -1.425 -3.268 1.00 87.94 89 VAL A O 1
ATOM 668 N N . TRP A 1 90 ? -5.008 -1.132 -5.324 1.00 89.12 90 TRP A N 1
ATOM 669 C CA . TRP A 1 90 ? -5.689 0.139 -5.596 1.00 89.12 90 TRP A CA 1
ATOM 670 C C . TRP A 1 90 ? -7.212 0.034 -5.635 1.00 89.12 90 TRP A C 1
ATOM 672 O O . TRP A 1 90 ? -7.885 1.014 -5.329 1.00 89.12 90 TRP A O 1
ATOM 682 N N . VAL A 1 91 ? -7.760 -1.126 -5.997 1.00 89.69 91 VAL A N 1
ATOM 683 C CA . VAL A 1 91 ? -9.209 -1.371 -5.991 1.00 89.69 91 VAL A CA 1
ATOM 684 C C . VAL A 1 91 ? -9.678 -1.811 -4.605 1.00 89.69 91 VAL A C 1
ATOM 686 O O . VAL A 1 91 ? -10.653 -1.278 -4.076 1.00 89.69 91 VAL A O 1
ATOM 689 N N . ILE A 1 92 ? -8.970 -2.758 -3.987 1.00 86.69 92 ILE A N 1
ATOM 690 C CA . ILE A 1 92 ? -9.346 -3.342 -2.694 1.00 86.69 92 ILE A CA 1
ATOM 691 C C . ILE A 1 92 ? -9.280 -2.296 -1.571 1.00 86.69 92 ILE A C 1
ATOM 693 O O . ILE A 1 92 ? -10.187 -2.247 -0.740 1.00 86.69 92 ILE A O 1
ATOM 697 N N . GLY A 1 93 ? -8.256 -1.436 -1.555 1.00 84.00 93 GLY A N 1
ATOM 698 C CA . GLY A 1 93 ? -8.070 -0.416 -0.514 1.00 84.00 93 GLY A CA 1
ATOM 699 C C . GLY A 1 93 ? -9.292 0.498 -0.336 1.00 84.00 93 GLY A C 1
ATOM 700 O O . GLY A 1 93 ? -9.894 0.497 0.739 1.00 84.00 93 GLY A O 1
ATOM 701 N N . PRO A 1 94 ? -9.738 1.216 -1.384 1.00 84.25 94 PRO A N 1
ATOM 702 C CA . PRO A 1 94 ? -10.937 2.049 -1.330 1.00 84.25 94 PRO A CA 1
ATOM 703 C C . PRO A 1 94 ? -12.222 1.292 -0.980 1.00 84.25 94 PRO A C 1
ATOM 705 O O . PRO A 1 94 ? -13.089 1.862 -0.318 1.00 84.25 94 PRO A O 1
ATOM 708 N N . ILE A 1 95 ? -12.368 0.029 -1.403 1.00 85.88 95 ILE A N 1
ATOM 709 C CA . ILE A 1 95 ? -13.532 -0.798 -1.038 1.00 85.88 95 ILE A CA 1
ATOM 710 C C . ILE A 1 95 ? -13.561 -1.025 0.475 1.00 85.88 95 ILE A C 1
ATOM 712 O O . ILE A 1 95 ? -14.612 -0.874 1.103 1.00 85.88 95 ILE A O 1
ATOM 716 N N . ILE A 1 96 ? -12.413 -1.352 1.070 1.00 83.12 96 ILE A N 1
ATOM 717 C CA . ILE A 1 96 ? -12.302 -1.557 2.515 1.00 83.12 96 ILE A CA 1
ATOM 718 C C . ILE A 1 96 ? -12.557 -0.239 3.257 1.00 83.12 96 ILE A C 1
ATOM 720 O O . ILE A 1 96 ? -13.432 -0.189 4.123 1.00 83.12 96 ILE A O 1
ATOM 724 N N . ASP A 1 97 ? -11.869 0.840 2.890 1.00 80.25 97 ASP A N 1
ATOM 725 C CA . ASP A 1 97 ? -11.942 2.101 3.637 1.00 80.25 97 ASP A CA 1
ATOM 726 C C . ASP A 1 97 ? -13.310 2.799 3.517 1.00 80.25 97 ASP A C 1
ATOM 728 O O . ASP A 1 97 ? -13.772 3.415 4.477 1.00 80.25 97 ASP A O 1
ATOM 732 N N . ASN A 1 98 ? -13.998 2.696 2.372 1.00 82.69 98 ASN A N 1
ATOM 733 C CA . ASN A 1 98 ? -15.291 3.366 2.170 1.00 82.69 98 ASN A CA 1
ATOM 734 C C . ASN A 1 98 ? -16.499 2.453 2.419 1.00 82.69 98 ASN A C 1
ATOM 736 O O . ASN A 1 98 ? -17.561 2.929 2.820 1.00 82.69 98 ASN A O 1
ATOM 740 N N . GLY A 1 99 ? -16.375 1.151 2.159 1.00 80.81 99 GLY A N 1
ATOM 741 C CA . GLY A 1 99 ? -17.491 0.207 2.256 1.00 80.81 99 GLY A CA 1
ATOM 742 C C . GLY A 1 99 ? -17.545 -0.552 3.579 1.00 80.81 99 GLY A C 1
ATOM 743 O O . GLY A 1 99 ? -18.635 -0.859 4.076 1.00 80.81 99 GLY A O 1
ATOM 744 N N . VAL A 1 100 ? -16.378 -0.864 4.146 1.00 78.56 100 VAL A N 1
ATOM 745 C CA . VAL A 1 100 ? -16.239 -1.798 5.268 1.00 78.56 100 VAL A CA 1
ATOM 746 C C . VAL A 1 100 ? -15.929 -1.053 6.568 1.00 78.56 100 VAL A C 1
ATOM 748 O O . VAL A 1 100 ? -16.648 -1.224 7.555 1.00 78.56 100 VAL A O 1
ATOM 751 N N . GLU A 1 101 ? -14.939 -0.160 6.571 1.00 75.31 101 GLU A N 1
ATOM 752 C CA . GLU A 1 101 ? -14.518 0.585 7.767 1.00 75.31 101 GLU A CA 1
ATOM 753 C C . GLU A 1 101 ? -15.648 1.415 8.418 1.00 75.31 101 GLU A C 1
ATOM 755 O O . GLU A 1 101 ? -15.799 1.348 9.641 1.00 75.31 101 GLU A O 1
ATOM 760 N N . PRO A 1 102 ? -16.538 2.110 7.677 1.00 78.19 102 PRO A N 1
ATOM 761 C CA . PRO A 1 102 ? -17.642 2.844 8.296 1.00 78.19 102 PRO A CA 1
ATOM 762 C C . PRO A 1 102 ? -18.650 1.933 8.999 1.00 78.19 102 PRO A C 1
ATOM 764 O O . PRO A 1 102 ? -19.266 2.343 9.983 1.00 78.19 102 PRO A O 1
ATOM 767 N N . LYS A 1 103 ? -18.832 0.698 8.512 1.00 75.31 103 LYS A N 1
ATOM 768 C CA . LYS A 1 103 ? -19.703 -0.290 9.163 1.00 75.31 103 LYS A CA 1
ATOM 769 C C . LYS A 1 103 ? -19.080 -0.771 10.468 1.00 75.31 103 LYS A C 1
ATOM 771 O O . LYS A 1 103 ? -19.783 -0.829 11.470 1.00 75.31 103 LYS A O 1
ATOM 776 N N . PHE A 1 104 ? -17.770 -1.019 10.478 1.00 72.06 104 PHE A N 1
ATOM 777 C CA . PHE A 1 104 ? -17.039 -1.354 11.701 1.00 72.06 104 PHE A CA 1
ATOM 778 C C . PHE A 1 104 ? -17.124 -0.244 12.750 1.00 72.06 104 PHE A C 1
ATOM 780 O O . PHE A 1 104 ? -17.424 -0.527 13.904 1.00 72.06 104 PHE A O 1
ATOM 787 N N . ILE A 1 105 ? -16.953 1.021 12.352 1.00 71.31 105 ILE A N 1
ATOM 788 C CA . ILE A 1 105 ? -17.078 2.158 13.278 1.00 71.31 105 ILE A CA 1
ATOM 789 C C . ILE A 1 105 ? -18.508 2.275 13.830 1.00 71.31 105 ILE A C 1
ATOM 791 O O . ILE A 1 105 ? -18.675 2.550 15.012 1.00 71.31 105 ILE A O 1
ATOM 795 N N . LYS A 1 106 ? -19.544 2.046 13.009 1.00 71.38 106 LYS A N 1
ATOM 796 C CA . LYS A 1 106 ? -20.950 2.073 13.464 1.00 71.38 106 LYS A CA 1
ATOM 797 C C . LYS A 1 106 ? -21.296 0.952 14.445 1.00 71.38 106 LYS A C 1
ATOM 799 O O . LYS A 1 106 ? -22.194 1.132 15.259 1.00 71.38 106 LYS A O 1
ATOM 804 N N . LEU A 1 107 ? -20.637 -0.198 14.322 1.00 67.94 107 LEU A N 1
ATOM 805 C CA . LEU A 1 107 ? -20.853 -1.365 15.178 1.00 67.94 107 LEU A CA 1
ATOM 806 C C . LEU A 1 107 ? -19.983 -1.341 16.443 1.00 67.94 107 LEU A C 1
ATOM 808 O O . LEU A 1 107 ? -20.218 -2.139 17.348 1.00 67.94 107 LEU A O 1
ATOM 812 N N . ALA A 1 108 ? -18.995 -0.444 16.520 1.00 64.44 108 ALA A N 1
ATOM 813 C CA . ALA A 1 108 ? -18.170 -0.288 17.707 1.00 64.44 108 ALA A CA 1
ATOM 814 C C . ALA A 1 108 ? -19.013 0.297 18.861 1.00 64.44 108 ALA A C 1
ATOM 816 O O . ALA A 1 108 ? -19.673 1.323 18.665 1.00 64.44 108 ALA A O 1
ATOM 817 N N . PRO A 1 109 ? -19.011 -0.327 20.057 1.00 58.69 109 PRO A N 1
ATOM 818 C CA . PRO A 1 109 ? -19.722 0.204 21.216 1.00 58.69 109 PRO A CA 1
ATOM 819 C C . PRO A 1 109 ? -19.18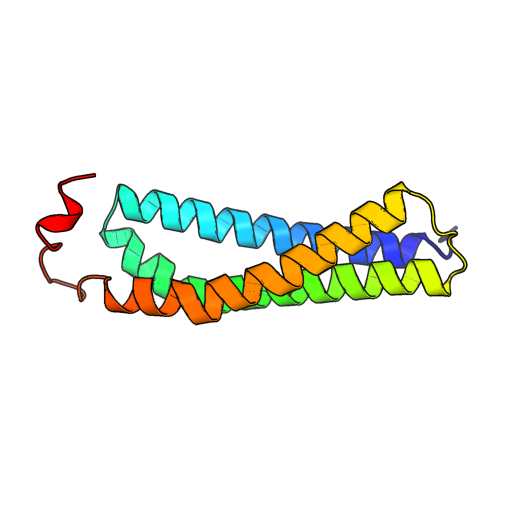8 1.596 21.570 1.00 58.69 109 PRO A C 1
ATOM 821 O O . PRO A 1 109 ? -17.988 1.867 21.435 1.00 58.69 109 PRO A O 1
ATOM 824 N N . LYS A 1 110 ? -20.069 2.502 22.011 1.00 63.84 110 LYS A N 1
ATOM 825 C CA . LYS A 1 110 ? -19.622 3.817 22.486 1.00 63.84 110 LYS A CA 1
ATOM 826 C C . LYS A 1 110 ? -18.758 3.629 23.732 1.00 63.84 110 LYS A C 1
ATOM 828 O O . LYS A 1 110 ? -18.949 2.687 24.494 1.00 63.84 110 LYS A O 1
ATOM 833 N N . SER A 1 111 ? -17.808 4.538 23.948 1.00 54.91 111 SER A N 1
ATOM 834 C CA . SER A 1 111 ? -16.935 4.512 25.128 1.00 54.91 111 SER A CA 1
ATOM 835 C C . SER A 1 111 ? -17.780 4.441 26.409 1.00 54.91 111 SER A C 1
ATOM 837 O O . SER A 1 111 ? -18.493 5.393 26.716 1.00 54.91 111 SER A O 1
ATOM 839 N N . GLY A 1 112 ? -17.713 3.314 27.125 1.00 57.38 112 GLY A N 1
ATOM 840 C CA . GLY A 1 112 ? -18.484 3.054 28.349 1.00 57.38 112 GLY A CA 1
ATOM 841 C C . GLY A 1 112 ? -19.759 2.210 28.187 1.00 57.38 112 GLY A C 1
ATOM 842 O O . GLY A 1 112 ? -20.376 1.880 29.196 1.00 57.38 112 GLY A O 1
ATOM 843 N N . GLU A 1 113 ? -20.158 1.823 26.970 1.00 56.78 113 GLU A N 1
ATOM 844 C CA . GLU A 1 113 ? -21.238 0.845 26.756 1.00 56.78 113 GLU A CA 1
ATOM 845 C C . GLU A 1 113 ? -20.701 -0.593 26.801 1.00 56.78 113 GLU A C 1
ATOM 847 O O . GLU A 1 113 ? -19.639 -0.899 26.258 1.00 56.78 113 GLU A O 1
ATOM 852 N N . ASN A 1 114 ? -21.463 -1.498 27.426 1.00 53.34 114 ASN A N 1
ATOM 853 C CA . ASN A 1 114 ? -21.157 -2.927 27.395 1.00 53.34 114 ASN A CA 1
ATOM 854 C C . ASN A 1 114 ? -21.166 -3.440 25.942 1.00 53.34 114 ASN A C 1
ATOM 856 O O . ASN A 1 114 ? -22.081 -3.094 25.187 1.00 53.34 114 ASN A O 1
ATOM 860 N N . PRO A 1 115 ? -20.202 -4.291 25.541 1.00 57.19 115 PRO A N 1
ATOM 861 C CA . PRO A 1 115 ? -20.206 -4.883 24.210 1.00 57.19 115 PRO A CA 1
ATOM 862 C C . PRO A 1 115 ? -21.511 -5.657 23.981 1.00 57.19 115 PRO A C 1
ATOM 864 O O . PRO A 1 115 ? -21.993 -6.368 24.868 1.00 57.19 115 PRO A O 1
ATOM 867 N N . SER A 1 116 ? -22.090 -5.500 22.786 1.00 56.12 116 SER A N 1
ATOM 868 C CA . SER A 1 116 ? -23.321 -6.193 22.387 1.00 56.12 116 SER A CA 1
ATOM 869 C C . SER A 1 116 ? -23.179 -7.711 22.596 1.00 56.12 116 SER A C 1
ATOM 871 O O . SER A 1 116 ? -22.104 -8.247 22.315 1.00 56.12 116 SER A O 1
ATOM 873 N N . PRO A 1 117 ? -24.231 -8.439 23.027 1.00 55.47 117 PRO A N 1
ATOM 874 C CA . PRO A 1 117 ? -24.174 -9.888 23.258 1.00 55.47 117 PRO A CA 1
ATOM 875 C C . PRO A 1 117 ? -23.648 -10.694 22.060 1.00 55.47 117 PRO A C 1
ATOM 877 O O . PRO A 1 117 ? -23.062 -11.755 22.248 1.00 55.47 117 PRO A O 1
ATOM 880 N N . ALA A 1 118 ? -23.801 -10.169 20.839 1.00 56.28 118 ALA A N 1
ATOM 881 C CA . ALA A 1 118 ? -23.277 -10.770 19.613 1.00 56.28 118 ALA A CA 1
ATOM 882 C C . ALA A 1 118 ? -21.737 -10.848 19.563 1.00 56.28 118 ALA A C 1
ATOM 884 O O . ALA A 1 118 ? -21.199 -11.715 18.884 1.00 56.28 118 ALA A O 1
ATOM 885 N N . ALA A 1 119 ? -21.021 -9.993 20.301 1.00 52.47 119 ALA A N 1
ATOM 886 C CA . ALA A 1 119 ? -19.559 -10.024 20.382 1.00 52.47 119 ALA A CA 1
ATOM 887 C C . ALA A 1 119 ? -19.023 -11.183 21.244 1.00 52.47 119 ALA A C 1
ATOM 889 O O . ALA A 1 119 ? -17.837 -11.479 21.189 1.00 52.47 119 ALA A O 1
ATOM 890 N N . LYS A 1 120 ? -19.880 -11.849 22.034 1.00 45.12 120 LYS A N 1
ATOM 891 C CA . LYS A 1 120 ? -19.498 -12.988 22.889 1.00 45.12 120 LYS A CA 1
ATOM 892 C C . LYS A 1 120 ? -19.623 -14.354 22.201 1.00 45.12 120 LYS A C 1
ATOM 894 O O . LYS A 1 120 ? -19.374 -15.366 22.846 1.00 45.12 120 LYS A O 1
ATOM 899 N N . ALA A 1 121 ? -20.057 -14.394 20.941 1.00 44.78 121 ALA A N 1
ATOM 900 C CA . ALA A 1 121 ? -20.366 -15.632 20.222 1.00 44.78 121 ALA A CA 1
ATOM 901 C C . ALA A 1 121 ? -19.345 -15.999 19.123 1.00 44.78 121 ALA A C 1
ATOM 903 O O . ALA A 1 121 ? -19.656 -16.843 18.284 1.00 44.78 121 ALA A O 1
ATOM 904 N N . GLY A 1 122 ? -18.169 -15.358 19.103 1.00 42.03 122 GLY A N 1
ATOM 905 C CA . GLY A 1 122 ? -17.075 -15.636 18.163 1.00 42.03 122 GLY A CA 1
ATOM 906 C C . GLY A 1 122 ? -15.903 -16.333 18.830 1.00 42.03 122 GLY A C 1
ATOM 907 O O . GLY A 1 122 ? -15.503 -15.855 19.913 1.00 42.03 122 GLY A O 1
#

Sequence (122 aa):
MVTVYTLPGLFHLIGLSLAVGSATVKLVLLSKCNSDHESVSTFIRISKPVTKIIFSGLILITLSGIGWLIAGYSFTPMLIVKLVLVGLVWVIGPIIDNGVEPKFIKLAPKSGENPSPAAKAG

Foldseek 3Di:
DQDLLNVLVVLQVQLCCQQVVLVVVLVVLVVVCLVDVVSVVVSVVCVVVSLVSNVVSLVSNVVSLVSCVVVVNDDDPVSVVSVVVSVVCVVVSCCCVPPPVVVVVVQRDDVPDDRDPVSVPD

Radius of gyration: 18.73 Å; chains: 1; bounding box: 52×24×49 Å

Secondary structure (DSSP, 8-state):
---TTHHHHHHHHHHHHHHHHHHHHHHHHHHHHHH-TTHHHHHHHHHHHHHHHHHHHHHHHHHHHHHHHHTT----HHHHHHHHHHHHHHHHHHHIIIIIHHHHHHHSPPTTSPPPGGGG--